Protein AF-A0A0C2YN33-F1 (afdb_monomer_lite)

Organism: Bifidobacterium adolescentis (NCBI:txid1680)

Foldseek 3Di:
DVVVVVVVVVVVCVVVVVVVVVVVVVVVVVVVVVVVVVVVVVLVVLVVVLVVQQVVCVVVVPDDDGDDRDPCSPPD

Secondary structure (DSSP, 8-state):
-HHHHHHHHHHHHHHHHHHHHHHHHHHHHHHHHHHHHHHHHHHHHHHHHHHHHHHHHHHTTPPSSPPPPPTTTT--

Sequence (76 aa):
MTDLVIAIVGAIGAVVGALVSTLSAAAKNKMEAYRLAQKMQADNQRLWQYNRQLIDHIYRRAPPPPPEPPEDLFND

pLDDT: mean 89.18, std 5.81, range [61.97, 96.75]

Radius of gyration: 27.16 Å; chains: 1; bounding box: 50×21×79 Å

Structure (mmCIF, N/CA/C/O backbone):
data_AF-A0A0C2YN33-F1
#
_entry.id   AF-A0A0C2YN33-F1
#
loop_
_atom_site.group_PDB
_atom_site.id
_atom_site.type_symbol
_atom_site.label_atom_id
_atom_site.label_alt_id
_atom_site.label_comp_id
_atom_site.label_asym_id
_atom_site.label_entity_id
_atom_site.label_seq_id
_atom_site.pdbx_PDB_ins_code
_atom_site.Cartn_x
_atom_site.Cartn_y
_atom_site.Cartn_z
_atom_site.occupancy
_atom_site.B_iso_or_equiv
_atom_site.auth_seq_id
_atom_site.auth_comp_id
_atom_site.auth_asym_id
_atom_site.auth_atom_id
_atom_site.pdbx_PDB_model_num
ATOM 1 N N . MET A 1 1 ? 30.055 -9.812 -48.244 1.00 68.12 1 MET A N 1
ATOM 2 C CA . MET A 1 1 ? 28.588 -10.037 -48.305 1.00 68.12 1 MET A CA 1
ATOM 3 C C . MET A 1 1 ? 28.059 -10.575 -46.978 1.00 68.12 1 MET A C 1
ATOM 5 O O . MET A 1 1 ? 27.073 -10.050 -46.488 1.00 68.12 1 MET A O 1
ATOM 9 N N . THR A 1 2 ? 28.748 -11.532 -46.353 1.00 84.94 2 THR A N 1
ATOM 10 C CA . THR A 1 2 ? 28.412 -12.090 -45.030 1.00 84.94 2 THR A CA 1
ATOM 11 C C . THR A 1 2 ? 28.405 -11.049 -43.898 1.00 84.94 2 THR A C 1
ATOM 13 O O . THR A 1 2 ? 27.455 -11.014 -43.123 1.00 84.94 2 THR A O 1
ATOM 16 N N . ASP A 1 3 ? 29.381 -10.134 -43.854 1.00 88.44 3 ASP A N 1
ATOM 17 C CA . ASP A 1 3 ? 29.474 -9.115 -42.787 1.00 88.44 3 ASP A CA 1
ATOM 18 C C . ASP A 1 3 ? 28.308 -8.115 -42.790 1.00 88.44 3 ASP A C 1
ATOM 20 O O . ASP A 1 3 ? 27.834 -7.698 -41.736 1.00 88.44 3 ASP A O 1
ATOM 24 N N . LEU A 1 4 ? 27.792 -7.772 -43.977 1.00 88.44 4 LEU A N 1
ATOM 25 C CA . LEU A 1 4 ? 26.632 -6.888 -44.124 1.00 88.44 4 LEU A CA 1
ATOM 26 C C . LEU A 1 4 ? 25.364 -7.538 -43.555 1.00 88.44 4 LEU A C 1
ATOM 28 O O . LEU A 1 4 ? 24.578 -6.879 -42.880 1.00 88.44 4 LEU A O 1
ATOM 32 N N . VAL A 1 5 ? 25.182 -8.840 -43.793 1.00 89.06 5 VAL A N 1
ATOM 33 C CA . VAL A 1 5 ? 24.045 -9.598 -43.252 1.00 89.06 5 VAL A CA 1
ATOM 34 C C . VAL A 1 5 ? 24.12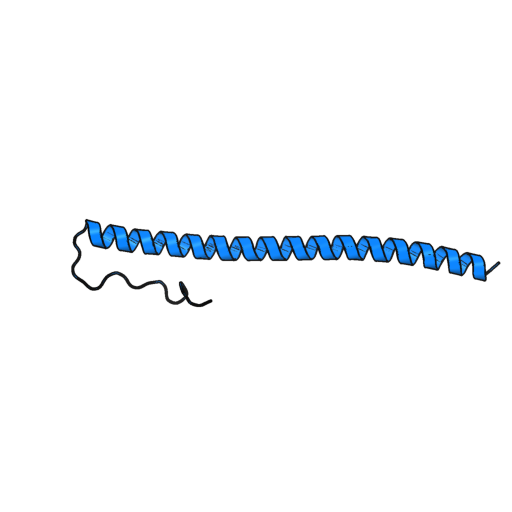4 -9.661 -41.726 1.00 89.06 5 VAL A C 1
ATOM 36 O O . VAL A 1 5 ? 23.126 -9.410 -41.055 1.00 89.06 5 VAL A O 1
ATOM 39 N N . ILE A 1 6 ? 25.312 -9.919 -41.171 1.00 89.06 6 ILE A N 1
ATOM 40 C CA . ILE A 1 6 ? 25.532 -9.954 -39.718 1.00 89.06 6 ILE A CA 1
ATOM 41 C C . ILE A 1 6 ? 25.230 -8.587 -39.089 1.00 89.06 6 ILE A C 1
ATOM 43 O O . ILE A 1 6 ? 24.539 -8.522 -38.072 1.00 89.06 6 ILE A O 1
ATOM 47 N N . ALA A 1 7 ? 25.678 -7.494 -39.713 1.00 88.56 7 ALA A N 1
ATOM 48 C CA . ALA A 1 7 ? 25.415 -6.141 -39.228 1.00 88.56 7 ALA A CA 1
ATOM 49 C C . ALA A 1 7 ? 23.912 -5.805 -39.204 1.00 88.56 7 ALA A C 1
ATOM 51 O O . ALA A 1 7 ? 23.421 -5.247 -38.222 1.00 88.56 7 ALA A O 1
ATOM 52 N N . ILE A 1 8 ? 23.163 -6.190 -40.244 1.00 90.00 8 ILE A N 1
ATOM 53 C CA . ILE A 1 8 ? 21.709 -5.972 -40.314 1.00 90.00 8 ILE A CA 1
ATOM 54 C C . ILE A 1 8 ? 20.981 -6.784 -39.235 1.00 90.00 8 ILE A C 1
ATOM 56 O O . ILE A 1 8 ? 20.137 -6.241 -38.522 1.00 90.00 8 ILE A O 1
ATOM 60 N N . VAL A 1 9 ? 21.326 -8.064 -39.069 1.00 90.00 9 VAL A N 1
ATOM 61 C CA . VAL A 1 9 ? 20.722 -8.921 -38.035 1.00 90.00 9 VAL A CA 1
ATOM 62 C C . VAL A 1 9 ? 21.024 -8.387 -36.632 1.00 90.00 9 VAL A C 1
ATOM 64 O O . VAL A 1 9 ? 20.122 -8.329 -35.797 1.00 90.00 9 VAL A O 1
ATOM 67 N N . GLY A 1 10 ? 22.254 -7.929 -36.381 1.00 89.12 10 GLY A N 1
ATOM 68 C CA . GLY A 1 10 ? 22.635 -7.308 -35.112 1.00 89.12 10 GLY A CA 1
ATOM 69 C C . GLY A 1 10 ? 21.852 -6.025 -34.820 1.00 89.12 10 GLY A C 1
ATOM 70 O O . GLY A 1 10 ? 21.350 -5.851 -33.710 1.00 89.12 10 GLY A O 1
ATOM 71 N N . ALA A 1 11 ? 21.679 -5.159 -35.824 1.00 88.12 11 ALA A N 1
ATOM 72 C CA . ALA A 1 11 ? 20.912 -3.923 -35.683 1.00 88.12 11 ALA A CA 1
ATOM 73 C C . ALA A 1 11 ? 19.428 -4.196 -35.379 1.00 88.12 11 ALA A C 1
ATOM 75 O O . ALA A 1 11 ? 18.864 -3.595 -34.464 1.00 88.12 11 ALA A O 1
ATOM 76 N N . ILE A 1 12 ? 18.805 -5.144 -36.086 1.00 89.44 12 ILE A N 1
ATOM 77 C CA . ILE A 1 12 ? 17.410 -5.542 -35.838 1.00 89.44 12 ILE A CA 1
ATOM 78 C C . ILE A 1 12 ? 17.268 -6.162 -34.442 1.00 89.44 12 ILE A C 1
ATOM 80 O O . ILE A 1 12 ? 16.360 -5.796 -33.696 1.00 89.44 12 ILE A O 1
ATOM 84 N N . GLY A 1 13 ? 18.187 -7.052 -34.058 1.00 89.44 13 GLY A N 1
ATOM 85 C CA . GLY A 1 13 ? 18.200 -7.672 -32.733 1.00 89.44 13 GLY A CA 1
ATOM 86 C C . GLY A 1 13 ? 18.314 -6.649 -31.602 1.00 89.44 13 GLY A C 1
ATOM 87 O O . GLY A 1 13 ? 17.588 -6.745 -30.613 1.00 89.44 13 GLY A O 1
ATOM 88 N N . ALA A 1 14 ? 19.156 -5.626 -31.770 1.00 90.75 14 ALA A N 1
ATOM 89 C CA . ALA A 1 14 ? 19.301 -4.545 -30.799 1.00 90.75 14 ALA A CA 1
ATOM 90 C C . ALA A 1 14 ? 18.014 -3.715 -30.652 1.00 90.75 14 ALA A C 1
ATOM 92 O O . ALA A 1 14 ? 17.591 -3.434 -29.530 1.00 90.75 14 ALA A O 1
ATOM 93 N N . VAL A 1 15 ? 17.353 -3.371 -31.764 1.00 88.25 15 VAL A N 1
ATOM 94 C CA . VAL A 1 15 ? 16.096 -2.602 -31.746 1.00 88.25 15 VAL A CA 1
ATOM 95 C C . VAL A 1 15 ? 14.969 -3.398 -31.082 1.00 88.25 15 VAL A C 1
ATOM 97 O O . VAL A 1 15 ? 14.275 -2.875 -30.207 1.00 88.25 15 VAL A O 1
ATOM 100 N N . VAL A 1 16 ? 14.808 -4.675 -31.441 1.00 90.25 16 VAL A N 1
ATOM 101 C CA . VAL A 1 16 ? 13.790 -5.550 -30.835 1.00 90.25 16 VAL A CA 1
ATOM 102 C C . VAL A 1 16 ? 14.077 -5.773 -29.348 1.00 90.25 16 VAL A C 1
ATOM 104 O O . VAL A 1 16 ? 13.170 -5.660 -28.523 1.00 90.25 16 VAL A O 1
ATOM 107 N N . GLY A 1 17 ? 15.336 -6.023 -28.981 1.00 88.88 17 GLY A N 1
ATOM 108 C CA . GLY A 1 17 ? 15.749 -6.189 -27.588 1.00 88.88 17 GLY A CA 1
ATOM 109 C C . GLY A 1 17 ? 15.477 -4.945 -26.737 1.00 88.88 17 GLY A C 1
ATOM 110 O O . GLY A 1 17 ? 14.963 -5.057 -25.619 1.00 88.88 17 GLY A O 1
ATOM 111 N N . ALA A 1 18 ? 15.742 -3.752 -27.277 1.00 88.25 18 ALA A N 1
ATOM 112 C CA . ALA A 1 18 ? 15.441 -2.488 -26.610 1.00 88.25 18 ALA A CA 1
ATOM 113 C C . ALA A 1 18 ? 13.927 -2.282 -26.420 1.00 88.25 18 ALA A C 1
ATOM 115 O O . ALA A 1 18 ? 13.481 -1.886 -25.339 1.00 88.25 18 ALA A O 1
ATOM 116 N N . LEU A 1 19 ? 13.113 -2.609 -27.428 1.00 85.31 19 LEU A N 1
ATOM 117 C CA . LEU A 1 19 ? 11.656 -2.489 -27.340 1.00 85.31 19 LEU A CA 1
ATOM 118 C C . LEU A 1 19 ? 11.066 -3.437 -26.284 1.00 85.31 19 LEU A C 1
ATOM 120 O O . LEU A 1 19 ? 10.278 -3.018 -25.440 1.00 85.31 19 LEU A O 1
ATOM 124 N N . VAL A 1 20 ? 11.481 -4.705 -26.271 1.00 88.19 20 VAL A N 1
ATOM 125 C CA . VAL A 1 20 ? 11.009 -5.672 -25.265 1.00 88.19 20 VAL A CA 1
ATOM 126 C C . VAL A 1 20 ? 11.435 -5.254 -23.858 1.00 88.19 20 VAL A C 1
ATOM 128 O O . VAL A 1 20 ? 10.645 -5.358 -22.917 1.00 88.19 20 VAL A O 1
ATOM 131 N N . SER A 1 21 ? 12.653 -4.730 -23.705 1.00 84.38 21 SER A N 1
ATOM 132 C CA . SER A 1 21 ? 13.164 -4.261 -22.412 1.00 84.38 21 SER A CA 1
ATOM 133 C C . SER A 1 21 ? 12.371 -3.067 -21.876 1.00 84.38 21 SER A C 1
ATOM 135 O O . SER A 1 21 ? 12.008 -3.058 -20.700 1.00 84.38 21 SER A O 1
ATOM 137 N N . THR A 1 22 ? 12.038 -2.092 -22.728 1.00 82.12 22 THR A N 1
ATOM 138 C CA . THR A 1 22 ? 11.239 -0.920 -22.320 1.00 82.12 22 THR A CA 1
ATOM 139 C C . THR A 1 22 ? 9.811 -1.305 -21.939 1.00 82.12 22 THR A C 1
ATOM 141 O O . THR A 1 22 ? 9.319 -0.868 -20.898 1.00 82.12 22 THR A O 1
ATOM 144 N N . LEU A 1 23 ? 9.166 -2.185 -22.710 1.00 85.69 23 LEU A N 1
ATOM 145 C CA . LEU A 1 23 ? 7.834 -2.703 -22.387 1.00 85.69 23 LEU A CA 1
ATOM 146 C C . LEU A 1 23 ? 7.833 -3.511 -21.084 1.00 85.69 23 LEU A C 1
ATOM 148 O O . LEU A 1 23 ? 6.946 -3.337 -20.249 1.00 85.69 23 LEU A O 1
ATOM 152 N N . SER A 1 24 ? 8.849 -4.351 -20.879 1.00 83.00 24 SER A N 1
ATOM 153 C CA . SER A 1 24 ? 8.994 -5.154 -19.660 1.00 83.00 24 SER A CA 1
ATOM 154 C C . SER A 1 24 ? 9.223 -4.282 -18.426 1.00 83.00 24 SER A C 1
ATOM 156 O O . SER A 1 24 ? 8.620 -4.524 -17.383 1.00 83.00 24 SER A O 1
ATOM 158 N N . ALA A 1 25 ? 10.056 -3.243 -18.538 1.00 83.25 25 ALA A N 1
ATOM 159 C CA . ALA A 1 25 ? 10.279 -2.276 -17.467 1.00 83.25 25 ALA A CA 1
ATOM 160 C C . ALA A 1 25 ? 8.996 -1.496 -17.137 1.00 83.25 25 ALA A C 1
ATOM 162 O O . ALA A 1 25 ? 8.618 -1.387 -15.973 1.00 83.25 25 ALA A O 1
ATOM 163 N N . ALA A 1 26 ? 8.268 -1.030 -18.155 1.00 81.75 26 ALA A N 1
ATOM 164 C CA . ALA A 1 26 ? 6.993 -0.345 -17.960 1.00 81.75 26 ALA A CA 1
ATOM 165 C C . ALA A 1 26 ? 5.938 -1.252 -17.302 1.00 81.75 26 ALA A C 1
ATOM 167 O O . ALA A 1 26 ? 5.201 -0.802 -16.425 1.00 81.75 26 ALA A O 1
ATOM 168 N N . ALA A 1 27 ? 5.873 -2.52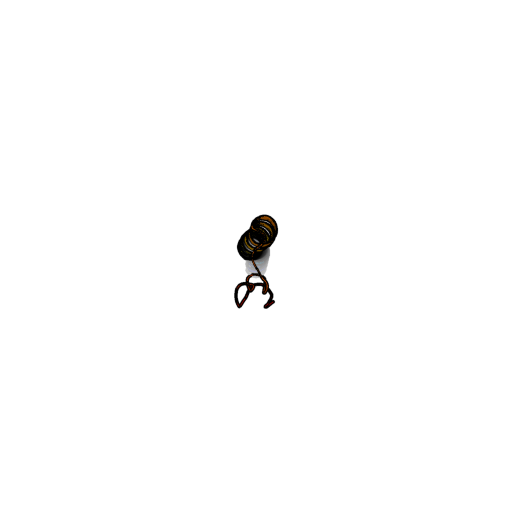9 -17.691 1.00 81.19 27 ALA A N 1
ATOM 169 C CA . ALA A 1 27 ? 4.968 -3.502 -17.088 1.00 81.19 27 ALA A CA 1
ATOM 170 C C . ALA A 1 27 ? 5.307 -3.762 -15.612 1.00 81.19 27 ALA A C 1
ATOM 172 O O . ALA A 1 27 ? 4.411 -3.712 -14.770 1.00 81.19 27 ALA A O 1
ATOM 173 N N . LYS A 1 28 ? 6.590 -3.967 -15.284 1.00 82.56 28 LYS A N 1
ATOM 174 C CA . LYS A 1 28 ? 7.054 -4.143 -13.898 1.00 82.56 28 LYS A CA 1
ATOM 175 C C . LYS A 1 28 ? 6.729 -2.929 -13.032 1.00 82.56 28 LYS A C 1
ATOM 177 O O . LYS A 1 28 ? 6.080 -3.091 -12.004 1.00 82.56 28 LYS A O 1
ATOM 182 N N . ASN A 1 29 ? 7.055 -1.724 -13.502 1.00 85.75 29 ASN A N 1
ATOM 183 C CA . ASN A 1 29 ? 6.773 -0.483 -12.775 1.00 85.75 29 ASN A CA 1
ATOM 184 C C . ASN A 1 29 ? 5.274 -0.314 -12.499 1.00 85.75 29 ASN A C 1
ATOM 186 O O . ASN A 1 29 ? 4.877 0.062 -11.398 1.00 85.75 29 ASN A O 1
ATOM 190 N N . LYS A 1 30 ? 4.419 -0.629 -13.481 1.00 80.88 30 LYS A N 1
ATOM 191 C CA . LYS A 1 30 ? 2.965 -0.599 -13.283 1.00 80.88 30 LYS A CA 1
ATOM 192 C C . LYS A 1 30 ? 2.517 -1.634 -12.256 1.00 80.88 30 LYS A C 1
ATOM 194 O O . LYS A 1 30 ? 1.734 -1.298 -11.377 1.00 80.88 30 LYS A O 1
ATOM 199 N N . MET A 1 31 ? 3.000 -2.873 -12.341 1.00 87.50 31 MET A N 1
ATOM 200 C CA . MET A 1 31 ? 2.646 -3.926 -11.384 1.00 87.50 31 MET A CA 1
ATOM 201 C C . MET A 1 31 ? 3.061 -3.579 -9.952 1.00 87.50 31 MET A C 1
ATOM 203 O O . MET A 1 31 ? 2.286 -3.805 -9.026 1.00 87.50 31 MET A O 1
ATOM 207 N N . GLU A 1 32 ? 4.254 -3.020 -9.765 1.00 87.94 32 GLU A N 1
ATOM 208 C CA . GLU A 1 32 ? 4.732 -2.556 -8.461 1.00 87.94 32 GLU A CA 1
ATOM 209 C C . GLU A 1 32 ? 3.873 -1.410 -7.928 1.00 87.94 32 GLU A C 1
ATOM 211 O O . GLU A 1 32 ? 3.424 -1.472 -6.785 1.00 87.94 32 GLU A O 1
ATOM 216 N N . ALA A 1 33 ? 3.543 -0.428 -8.773 1.00 87.31 33 ALA A N 1
ATOM 217 C CA . ALA A 1 33 ? 2.640 0.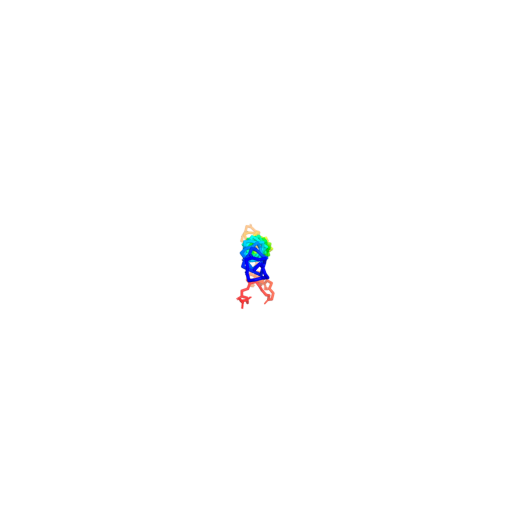657 -8.403 1.00 87.31 33 ALA A CA 1
ATOM 218 C C . ALA A 1 33 ? 1.245 0.142 -8.004 1.00 87.31 33 ALA A C 1
ATOM 220 O O . ALA A 1 33 ? 0.687 0.597 -7.008 1.00 87.31 33 ALA A O 1
ATOM 221 N N . TYR A 1 34 ? 0.695 -0.841 -8.727 1.00 86.12 34 TYR A N 1
ATOM 222 C CA . TYR A 1 34 ? -0.584 -1.465 -8.372 1.00 86.12 34 TYR A CA 1
ATOM 223 C C . TYR A 1 34 ? -0.513 -2.227 -7.049 1.00 86.12 34 TYR A C 1
ATOM 225 O O . TYR A 1 34 ? -1.416 -2.092 -6.228 1.00 86.12 34 TYR A O 1
ATOM 233 N N . ARG A 1 35 ? 0.550 -3.004 -6.818 1.00 89.00 35 ARG A N 1
ATOM 234 C CA . ARG A 1 35 ? 0.749 -3.720 -5.548 1.00 89.00 35 ARG A CA 1
ATOM 235 C C . ARG A 1 35 ? 0.868 -2.755 -4.377 1.00 89.00 35 ARG A C 1
ATOM 237 O O . ARG A 1 35 ? 0.230 -2.970 -3.351 1.00 89.00 35 ARG A O 1
ATOM 244 N N . LEU A 1 36 ? 1.637 -1.681 -4.546 1.00 90.69 36 LEU A N 1
ATOM 245 C CA . LEU A 1 36 ? 1.768 -0.640 -3.535 1.00 90.69 36 LEU A CA 1
ATOM 246 C C . LEU A 1 36 ? 0.415 0.019 -3.255 1.00 90.69 36 LEU A C 1
ATOM 248 O O . LEU A 1 36 ? 0.016 0.120 -2.099 1.00 90.69 36 LEU A O 1
ATOM 252 N N . ALA A 1 37 ? -0.330 0.389 -4.299 1.00 89.62 37 ALA A N 1
ATOM 253 C CA . ALA A 1 37 ? -1.658 0.973 -4.148 1.00 89.62 37 ALA A CA 1
ATOM 254 C C . ALA A 1 37 ? -2.630 0.026 -3.424 1.00 89.62 37 ALA A C 1
ATOM 256 O O . ALA A 1 37 ? -3.395 0.476 -2.577 1.00 89.62 37 ALA A O 1
ATOM 257 N N . GLN A 1 38 ? -2.582 -1.280 -3.706 1.00 90.50 38 GLN A N 1
ATOM 258 C CA . GLN A 1 38 ? -3.393 -2.279 -3.005 1.00 90.50 38 GLN A CA 1
ATOM 259 C C . GLN A 1 38 ? -3.023 -2.390 -1.523 1.00 90.50 38 GLN A C 1
ATOM 261 O O . GLN A 1 38 ? -3.926 -2.410 -0.687 1.00 90.50 38 GLN A O 1
ATOM 266 N N . LYS A 1 39 ? -1.723 -2.410 -1.189 1.00 89.31 39 LYS A N 1
ATOM 267 C CA . LYS A 1 39 ? -1.265 -2.398 0.211 1.00 89.31 39 LYS A CA 1
ATOM 268 C C . LYS A 1 39 ? -1.783 -1.144 0.925 1.00 89.31 39 LYS A C 1
ATOM 270 O O . LYS A 1 39 ? -2.479 -1.258 1.926 1.00 89.31 39 LYS A O 1
ATOM 275 N N . MET A 1 40 ? -1.584 0.032 0.325 1.00 88.56 40 MET A N 1
ATOM 276 C CA . MET A 1 40 ? -2.063 1.303 0.879 1.00 88.56 40 MET A CA 1
ATOM 277 C C . MET A 1 40 ? -3.586 1.348 1.058 1.00 88.56 40 MET A C 1
ATOM 279 O O . MET A 1 40 ? -4.071 1.905 2.039 1.00 88.56 40 MET A O 1
ATOM 283 N N . GLN A 1 41 ? -4.362 0.775 0.133 1.00 91.44 41 GLN A N 1
ATOM 284 C CA . GLN A 1 41 ? -5.820 0.700 0.263 1.00 91.44 41 GLN A CA 1
ATOM 285 C C . GLN A 1 41 ? -6.244 -0.196 1.429 1.00 91.44 41 GLN A C 1
ATOM 287 O O . GLN A 1 41 ? -7.134 0.188 2.190 1.00 91.44 41 GLN A O 1
ATOM 292 N N . ALA A 1 42 ? -5.606 -1.359 1.586 1.00 89.50 42 ALA A N 1
ATOM 293 C CA . ALA A 1 42 ? -5.882 -2.272 2.689 1.00 89.50 42 ALA A CA 1
ATOM 294 C C . ALA A 1 42 ? -5.533 -1.635 4.043 1.00 89.50 42 ALA A C 1
ATOM 296 O O . ALA A 1 42 ? -6.349 -1.670 4.967 1.00 89.50 42 ALA A O 1
ATOM 297 N N . ASP A 1 43 ? -4.373 -0.986 4.139 1.00 91.25 43 ASP A N 1
ATOM 298 C CA . ASP A 1 43 ? -3.926 -0.311 5.359 1.00 91.25 43 ASP A CA 1
ATOM 299 C C . ASP A 1 43 ? -4.850 0.864 5.705 1.00 91.25 43 ASP A C 1
ATOM 301 O O . ASP A 1 43 ? -5.334 0.977 6.833 1.00 91.25 43 ASP A O 1
ATOM 305 N N . ASN A 1 44 ? -5.217 1.682 4.712 1.00 93.06 44 ASN A N 1
ATOM 306 C CA . ASN A 1 44 ? -6.149 2.791 4.909 1.00 93.06 44 ASN A CA 1
ATOM 307 C C . ASN A 1 44 ? -7.545 2.314 5.349 1.00 93.06 44 ASN A C 1
ATOM 309 O O . ASN A 1 44 ? -8.193 2.953 6.179 1.00 93.06 44 ASN A O 1
ATOM 313 N N . GLN A 1 45 ? -8.013 1.170 4.843 1.00 93.38 45 GLN A N 1
ATOM 314 C CA . GLN A 1 45 ? -9.280 0.587 5.282 1.00 93.38 45 GLN A CA 1
ATOM 315 C C . GLN A 1 45 ? -9.222 0.149 6.751 1.00 93.38 45 GLN A C 1
ATOM 317 O O . GLN A 1 45 ? -10.172 0.396 7.498 1.00 93.38 45 GLN A O 1
ATOM 322 N N . ARG A 1 46 ? -8.113 -0.461 7.185 1.00 92.88 46 ARG A N 1
ATOM 323 C CA . ARG A 1 46 ? -7.909 -0.853 8.589 1.00 92.88 46 ARG A CA 1
ATOM 324 C C . ARG A 1 46 ? -7.840 0.370 9.504 1.00 92.88 46 ARG A C 1
ATOM 326 O O . ARG A 1 46 ? -8.516 0.398 10.531 1.00 92.88 46 ARG A O 1
ATOM 333 N N . LEU A 1 47 ? -7.117 1.415 9.090 1.00 95.19 47 LEU A N 1
ATOM 334 C CA . LEU A 1 47 ? -7.055 2.693 9.805 1.00 95.19 47 LEU A CA 1
ATOM 335 C C . LEU A 1 47 ? -8.445 3.312 9.960 1.00 95.19 47 LEU A C 1
ATOM 337 O O . LEU A 1 47 ? -8.803 3.771 11.045 1.00 95.19 47 LEU A O 1
ATOM 341 N N . TRP A 1 48 ? -9.253 3.308 8.899 1.00 95.06 48 TRP A N 1
ATOM 342 C CA . TRP A 1 48 ? -10.617 3.828 8.955 1.00 95.06 48 TRP A CA 1
ATOM 343 C C . TRP A 1 48 ? -11.492 3.055 9.949 1.00 95.06 48 TRP A C 1
ATOM 345 O O . TRP A 1 48 ? -12.207 3.666 10.745 1.00 95.06 48 TRP A O 1
ATOM 355 N N . GLN A 1 49 ? -11.419 1.720 9.939 1.00 95.56 49 GLN A N 1
ATOM 356 C CA . GLN A 1 49 ? -12.187 0.881 10.863 1.00 95.56 49 GLN A CA 1
ATOM 357 C C . GLN A 1 49 ? -11.804 1.155 12.318 1.00 95.56 49 GLN A C 1
ATOM 359 O O . GLN A 1 49 ? -12.689 1.360 13.149 1.00 95.56 49 GLN A O 1
ATOM 364 N N . TYR A 1 50 ? -10.505 1.226 12.610 1.00 95.88 50 TYR A N 1
ATOM 365 C CA . TYR A 1 50 ? -10.017 1.517 13.953 1.00 95.88 50 TYR A CA 1
ATOM 366 C C . TYR A 1 50 ? -10.442 2.916 14.425 1.00 95.88 50 TYR A C 1
ATOM 368 O O . TYR A 1 50 ? -11.027 3.056 15.498 1.00 95.88 50 TYR A O 1
ATOM 376 N N . ASN A 1 51 ? -10.281 3.946 13.586 1.00 96.75 51 ASN A N 1
ATOM 377 C CA . ASN A 1 51 ? -10.755 5.298 13.901 1.00 96.75 51 ASN A CA 1
ATOM 378 C C . ASN A 1 51 ? -12.256 5.327 14.201 1.00 96.75 51 ASN A C 1
ATOM 380 O O . ASN A 1 51 ? -12.699 5.992 15.135 1.00 96.75 51 ASN A O 1
ATOM 384 N N . ARG A 1 52 ? -13.056 4.580 13.439 1.00 96.56 52 ARG A N 1
ATOM 385 C CA . ARG A 1 52 ? -14.495 4.498 13.681 1.00 96.56 52 ARG A CA 1
ATOM 386 C C . ARG A 1 52 ? -14.826 3.827 15.013 1.00 96.56 52 ARG A C 1
ATOM 388 O O . ARG A 1 52 ? -15.742 4.293 15.684 1.00 96.56 52 ARG A O 1
ATOM 395 N N . GLN A 1 53 ? -14.087 2.793 15.414 1.00 96.00 53 GLN A N 1
ATOM 396 C CA . GLN A 1 53 ? -14.239 2.169 16.732 1.00 96.00 53 GLN A CA 1
ATOM 397 C C . GLN A 1 53 ? -13.871 3.133 17.866 1.00 96.00 53 GLN A C 1
ATOM 399 O O . GLN A 1 53 ? -14.616 3.232 18.838 1.00 96.00 53 GLN A O 1
ATOM 404 N N . LEU A 1 54 ? -12.778 3.889 17.722 1.00 96.00 54 LEU A N 1
ATOM 405 C CA . LEU A 1 54 ? -12.383 4.917 18.691 1.00 96.00 54 LEU A CA 1
ATOM 406 C C . LEU A 1 54 ? -13.463 5.994 18.842 1.00 96.00 54 LEU A C 1
ATOM 408 O O . LEU A 1 54 ? -13.869 6.328 19.954 1.00 96.00 54 LEU A O 1
ATOM 412 N N . ILE A 1 55 ? -13.963 6.512 17.719 1.00 96.56 55 ILE A N 1
ATOM 413 C CA . ILE A 1 55 ? -15.022 7.525 17.700 1.00 96.56 55 ILE A CA 1
ATOM 414 C C . ILE A 1 55 ? -16.290 6.991 18.378 1.00 96.56 55 ILE A C 1
ATOM 416 O O . ILE A 1 55 ? -16.876 7.669 19.221 1.00 96.56 55 ILE A O 1
ATOM 420 N N . ASP A 1 56 ? -16.706 5.771 18.045 1.00 96.69 56 ASP A N 1
ATOM 421 C CA . ASP A 1 56 ? -17.887 5.138 18.636 1.00 96.69 56 ASP A CA 1
ATOM 422 C C . ASP A 1 56 ? -17.718 4.907 20.149 1.00 96.69 56 ASP A C 1
ATOM 424 O O . ASP A 1 56 ? -18.635 5.193 20.919 1.00 96.69 56 ASP A O 1
ATOM 428 N N . HIS A 1 57 ? -16.529 4.497 20.600 1.00 95.69 57 HIS A N 1
ATOM 429 C CA . HIS A 1 57 ? -16.201 4.364 22.022 1.00 95.69 57 HIS A CA 1
ATOM 430 C C . HIS A 1 57 ? -16.356 5.698 22.777 1.00 95.69 57 HIS A C 1
ATOM 432 O O . HIS A 1 57 ? -16.978 5.733 23.844 1.00 95.69 57 HIS A O 1
ATOM 438 N N . ILE A 1 58 ? -15.875 6.805 22.193 1.00 95.00 58 ILE A N 1
ATOM 439 C CA . ILE A 1 58 ? -16.020 8.158 22.756 1.00 95.00 58 ILE A CA 1
ATOM 440 C C . ILE A 1 58 ? -17.498 8.554 22.840 1.00 95.00 58 ILE A C 1
ATOM 442 O O . ILE A 1 58 ? -17.969 8.981 23.897 1.00 95.00 58 ILE A O 1
ATOM 446 N N . TYR A 1 59 ? -18.255 8.398 21.751 1.00 96.50 59 TYR A N 1
ATOM 447 C CA . TYR A 1 59 ? -19.662 8.808 21.718 1.00 96.50 59 TYR A CA 1
ATOM 448 C C . TYR A 1 59 ? -20.553 7.976 22.639 1.00 96.50 59 TYR A C 1
ATOM 450 O O . TYR A 1 59 ? -21.500 8.509 23.219 1.00 96.50 59 TYR A O 1
ATOM 458 N N . ARG A 1 60 ? -20.231 6.695 22.835 1.00 96.06 60 ARG A N 1
ATOM 459 C CA . ARG A 1 60 ? -20.922 5.828 23.798 1.00 96.06 60 ARG A CA 1
ATOM 460 C C . ARG A 1 60 ? -20.533 6.099 25.247 1.00 96.06 60 ARG A C 1
ATOM 462 O O . ARG A 1 60 ? -21.140 5.509 26.136 1.00 96.06 60 ARG A O 1
ATOM 469 N N . ARG A 1 61 ? -19.554 6.981 25.495 1.00 94.06 61 ARG A N 1
ATOM 470 C CA . ARG A 1 61 ? -18.977 7.236 26.825 1.00 94.06 61 ARG A CA 1
ATOM 471 C C . ARG A 1 61 ? -18.569 5.934 27.516 1.00 94.06 61 ARG A C 1
ATOM 473 O O . ARG A 1 61 ? -18.800 5.762 28.713 1.00 94.06 61 ARG A O 1
ATOM 480 N N . ALA A 1 62 ? -18.025 5.000 26.739 1.00 94.38 62 ALA A N 1
ATOM 481 C CA . ALA A 1 62 ? -17.535 3.751 27.287 1.00 94.38 62 ALA A CA 1
ATOM 482 C C . ALA A 1 62 ? -16.391 4.039 28.280 1.00 94.38 62 ALA A C 1
ATOM 484 O O . ALA A 1 62 ? -15.656 5.017 28.109 1.00 94.38 62 ALA A O 1
ATOM 485 N N . PRO A 1 63 ? -16.270 3.246 29.355 1.00 92.25 63 PRO A N 1
ATOM 486 C CA . PRO A 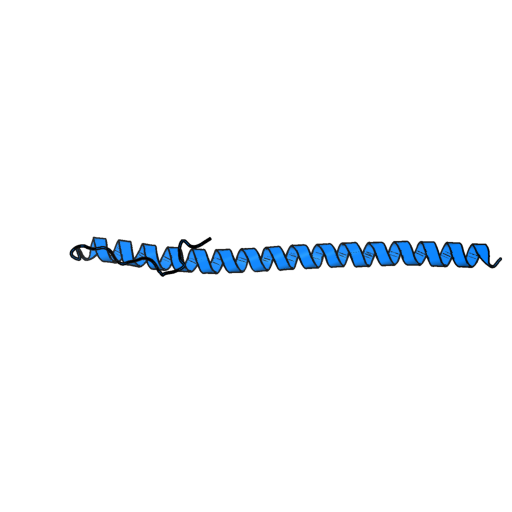1 63 ? -15.193 3.428 30.312 1.00 92.25 63 PRO A CA 1
ATOM 487 C C . PRO A 1 63 ? -13.843 3.078 29.664 1.00 92.25 63 PRO A C 1
ATOM 489 O O . PRO A 1 63 ? -13.803 2.233 28.768 1.00 92.25 63 PRO A O 1
ATOM 492 N N . PRO A 1 64 ? -12.737 3.687 30.123 1.00 91.88 64 PRO A N 1
ATOM 493 C CA . PRO A 1 64 ? -11.401 3.312 29.674 1.00 91.88 64 PRO A CA 1
ATOM 494 C C . PRO A 1 64 ? -11.092 1.838 30.009 1.00 91.88 64 PRO A C 1
ATOM 496 O O . PRO A 1 64 ? -11.625 1.317 30.995 1.00 91.88 64 PRO A O 1
ATOM 499 N N . PRO A 1 65 ? -10.191 1.179 29.255 1.00 91.19 65 PRO A N 1
ATOM 500 C CA . PRO A 1 65 ? -9.354 1.730 28.183 1.00 91.19 65 PRO A CA 1
ATOM 501 C C . PRO A 1 65 ? -10.060 1.809 26.812 1.00 91.19 65 PRO A C 1
ATOM 503 O O . PRO A 1 65 ? -11.068 1.133 26.594 1.00 91.19 65 PRO A O 1
ATOM 506 N N . PRO A 1 66 ? -9.543 2.631 25.876 1.00 90.75 66 PRO A N 1
ATOM 507 C CA . PRO A 1 66 ? -10.016 2.630 24.495 1.00 90.75 66 PRO A CA 1
ATOM 508 C C . PRO A 1 66 ? -9.767 1.269 23.816 1.00 90.75 66 PRO A C 1
ATOM 510 O O . PRO A 1 66 ? -8.911 0.509 24.272 1.00 90.75 66 PRO A O 1
ATOM 513 N N . PRO A 1 67 ? -10.482 0.967 22.715 1.00 93.56 67 PRO A N 1
ATOM 514 C CA . PRO A 1 67 ? -10.211 -0.200 21.885 1.00 93.56 67 PRO A CA 1
ATOM 515 C C . PRO A 1 67 ? -8.746 -0.244 21.452 1.00 93.56 67 PRO A C 1
ATOM 517 O O . PRO A 1 67 ? -8.173 0.788 21.100 1.00 93.56 67 PRO A O 1
ATOM 520 N N . GLU A 1 68 ? -8.161 -1.436 21.448 1.00 92.94 68 GLU A N 1
ATOM 521 C CA . GLU A 1 68 ? -6.800 -1.643 20.964 1.00 92.94 68 GLU A CA 1
ATOM 522 C C . GLU A 1 68 ? -6.757 -1.632 19.426 1.00 92.94 68 GLU A C 1
ATOM 524 O O . GLU A 1 68 ? -7.724 -2.041 18.769 1.00 92.94 68 GLU A O 1
ATOM 529 N N . PRO A 1 69 ? -5.657 -1.152 18.824 1.00 92.69 69 PRO A N 1
ATOM 530 C CA . PRO A 1 69 ? -5.466 -1.257 17.387 1.00 92.69 69 PRO A CA 1
ATOM 531 C C . PRO A 1 69 ? -5.272 -2.725 16.962 1.00 92.69 69 PRO A C 1
ATOM 533 O O . PRO A 1 69 ? -4.764 -3.528 17.741 1.00 92.69 69 PRO A O 1
ATOM 536 N N . PRO A 1 70 ? -5.613 -3.087 15.711 1.00 89.12 70 PRO A N 1
ATOM 537 C CA . PRO A 1 70 ? -5.215 -4.367 15.125 1.00 89.12 70 PRO A CA 1
ATOM 538 C C . PRO A 1 70 ? -3.695 -4.593 15.217 1.00 89.12 70 PRO A C 1
ATOM 540 O O . PRO A 1 70 ? -2.935 -3.650 14.994 1.00 89.12 70 PRO A O 1
ATOM 543 N N . GLU A 1 71 ? -3.272 -5.839 15.472 1.00 86.56 71 GLU A N 1
ATOM 544 C CA . GLU 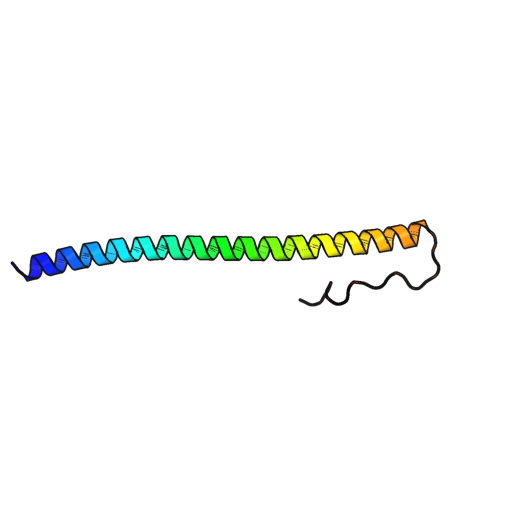A 1 71 ? -1.881 -6.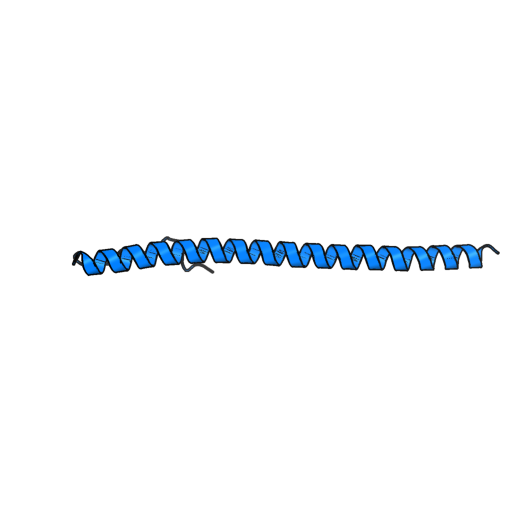224 15.807 1.00 86.56 71 GLU A CA 1
ATOM 545 C C . GLU A 1 71 ? -0.819 -5.736 14.802 1.00 86.56 71 GLU A C 1
ATOM 547 O O . GLU A 1 71 ? 0.302 -5.433 15.201 1.00 86.56 71 GLU A O 1
ATOM 552 N N . ASP A 1 72 ? -1.192 -5.571 13.528 1.00 86.38 72 ASP A N 1
ATOM 553 C CA . ASP A 1 72 ? -0.299 -5.148 12.439 1.00 86.38 72 ASP A CA 1
ATOM 554 C C . ASP A 1 72 ? -0.615 -3.763 11.864 1.00 86.38 72 ASP A C 1
ATOM 556 O O . ASP A 1 72 ? -0.125 -3.404 10.796 1.00 86.38 72 ASP A O 1
ATOM 560 N N . LEU A 1 73 ? -1.468 -2.971 12.518 1.00 86.75 73 LEU A N 1
ATOM 561 C CA . LEU A 1 73 ? -1.892 -1.683 11.960 1.00 86.75 73 LEU A CA 1
ATOM 562 C C . LEU A 1 73 ? -0.743 -0.667 11.848 1.00 86.75 73 LEU A C 1
ATOM 564 O O . LEU A 1 73 ? -0.798 0.222 11.002 1.00 86.75 73 LEU A O 1
ATOM 568 N N . PHE A 1 74 ? 0.270 -0.794 12.705 1.00 87.56 74 PHE A N 1
ATOM 569 C CA . PHE A 1 74 ? 1.402 0.132 12.803 1.00 87.56 74 PHE A CA 1
ATOM 570 C C . PHE A 1 74 ? 2.760 -0.553 12.594 1.00 87.56 74 PHE A C 1
ATOM 572 O O . PHE A 1 74 ? 3.796 0.044 12.880 1.00 87.56 74 PHE A O 1
ATOM 579 N N . ASN A 1 75 ? 2.754 -1.802 12.122 1.00 81.12 75 ASN A N 1
ATOM 580 C CA . ASN A 1 75 ? 3.966 -2.547 11.802 1.00 81.12 75 ASN A CA 1
ATOM 581 C C . ASN A 1 75 ? 4.291 -2.289 10.319 1.00 81.12 75 ASN A C 1
ATOM 583 O O . ASN A 1 75 ? 3.619 -2.837 9.444 1.00 81.12 75 ASN A O 1
ATOM 587 N N . ASP A 1 76 ? 5.270 -1.420 10.045 1.00 61.97 76 ASP A N 1
ATOM 588 C CA . ASP A 1 76 ? 5.720 -1.073 8.682 1.00 61.97 76 ASP A CA 1
ATOM 589 C C . ASP A 1 76 ? 6.541 -2.188 8.004 1.00 61.97 76 ASP A C 1
ATOM 591 O O . ASP A 1 76 ? 7.509 -2.685 8.629 1.00 61.97 76 ASP A O 1
#